Protein AF-X6D5I7-F1 (afdb_monomer_lite)

Structure (mmCIF, N/CA/C/O backbone):
data_AF-X6D5I7-F1
#
_entry.id   AF-X6D5I7-F1
#
loop_
_atom_site.group_PDB
_atom_site.id
_atom_site.type_symbol
_atom_site.label_atom_id
_atom_site.label_alt_id
_atom_site.label_comp_id
_atom_site.label_asym_id
_atom_site.label_entity_id
_atom_site.label_seq_id
_atom_site.pdbx_PDB_ins_code
_atom_site.Cartn_x
_atom_site.Cartn_y
_atom_site.Cartn_z
_atom_site.occupancy
_atom_site.B_iso_or_equiv
_atom_site.auth_seq_id
_atom_site.auth_comp_id
_atom_site.auth_asym_id
_atom_site.auth_atom_id
_atom_site.pdbx_PDB_model_num
ATOM 1 N N . MET A 1 1 ? 19.860 12.246 11.371 1.00 39.16 1 MET A N 1
ATOM 2 C CA . MET A 1 1 ? 19.066 11.640 10.282 1.00 39.16 1 MET A CA 1
ATOM 3 C C . MET A 1 1 ? 20.075 10.995 9.350 1.00 39.16 1 MET A C 1
ATOM 5 O O . MET A 1 1 ? 20.905 11.720 8.823 1.00 39.16 1 MET A O 1
ATOM 9 N N . ALA A 1 2 ? 20.149 9.665 9.306 1.00 39.78 2 ALA A N 1
ATOM 10 C CA . ALA A 1 2 ? 21.166 8.971 8.515 1.00 39.78 2 ALA A CA 1
ATOM 11 C C . ALA A 1 2 ? 20.579 8.643 7.138 1.00 39.78 2 ALA A C 1
ATOM 13 O O . ALA A 1 2 ? 19.663 7.832 7.044 1.00 39.78 2 ALA A O 1
ATOM 14 N N . ASN A 1 3 ? 21.094 9.293 6.096 1.00 41.41 3 ASN A N 1
ATOM 15 C CA . ASN A 1 3 ? 20.787 8.969 4.707 1.00 41.41 3 ASN A CA 1
ATOM 16 C C . ASN A 1 3 ? 21.889 8.011 4.232 1.00 41.41 3 ASN A C 1
ATOM 18 O O . ASN A 1 3 ? 23.055 8.402 4.186 1.00 41.41 3 ASN A O 1
ATOM 22 N N . GLY A 1 4 ? 21.544 6.748 3.977 1.00 42.47 4 GLY A N 1
ATOM 23 C CA . GLY A 1 4 ? 22.486 5.728 3.504 1.00 42.47 4 GLY A CA 1
ATOM 24 C C . GLY A 1 4 ? 22.764 5.859 2.005 1.00 42.47 4 GLY A C 1
ATOM 25 O O . GLY A 1 4 ? 21.851 6.125 1.227 1.00 42.47 4 GLY A O 1
ATOM 26 N N . SER A 1 5 ? 24.028 5.697 1.614 1.00 52.31 5 SER A N 1
ATOM 27 C CA . SER A 1 5 ? 24.525 5.697 0.233 1.00 52.31 5 SER A CA 1
ATOM 28 C C . SER A 1 5 ? 24.185 4.402 -0.523 1.00 52.31 5 SER A C 1
ATOM 30 O O . SER A 1 5 ? 24.078 3.340 0.086 1.00 52.31 5 SER A O 1
ATOM 32 N N . ILE A 1 6 ? 24.075 4.474 -1.858 1.00 59.38 6 ILE A N 1
ATOM 33 C CA . ILE A 1 6 ? 23.945 3.305 -2.749 1.00 59.38 6 ILE A CA 1
ATOM 34 C C . ILE A 1 6 ? 25.159 3.244 -3.687 1.00 59.38 6 ILE A C 1
ATOM 36 O O . ILE A 1 6 ? 25.461 4.214 -4.380 1.00 59.38 6 ILE A O 1
ATOM 40 N N . ASN A 1 7 ? 25.843 2.096 -3.696 1.00 52.31 7 ASN A N 1
ATOM 41 C CA . ASN A 1 7 ? 26.914 1.758 -4.636 1.00 52.31 7 ASN A CA 1
ATOM 42 C C . ASN A 1 7 ? 26.310 1.079 -5.873 1.00 52.31 7 ASN A C 1
ATOM 44 O O . ASN A 1 7 ? 25.454 0.209 -5.729 1.00 52.31 7 ASN A O 1
ATOM 48 N N . ILE A 1 8 ? 26.757 1.467 -7.070 1.00 65.56 8 ILE A N 1
ATOM 49 C CA . ILE A 1 8 ? 26.231 0.965 -8.346 1.00 65.56 8 ILE A CA 1
ATOM 50 C C . ILE A 1 8 ? 27.263 0.020 -8.973 1.00 65.56 8 ILE A C 1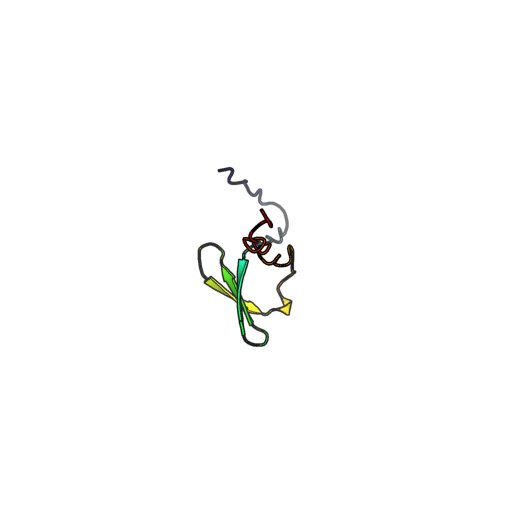
ATOM 52 O O . ILE A 1 8 ? 28.327 0.463 -9.405 1.00 65.56 8 ILE A O 1
ATOM 56 N N . GLY A 1 9 ? 26.924 -1.268 -9.016 1.00 50.69 9 GLY A N 1
ATOM 57 C CA . GLY A 1 9 ? 27.639 -2.331 -9.723 1.00 50.69 9 GLY A CA 1
ATOM 58 C C . GLY A 1 9 ? 26.760 -3.584 -9.773 1.00 50.69 9 GLY A C 1
ATOM 59 O O . GLY A 1 9 ? 26.376 -4.074 -8.719 1.00 50.69 9 GLY A O 1
ATOM 60 N N . ASP A 1 10 ? 26.440 -4.022 -10.995 1.00 59.81 10 ASP A N 1
ATOM 61 C CA . ASP A 1 10 ? 25.635 -5.188 -11.410 1.00 59.81 10 ASP A CA 1
ATOM 62 C C . ASP A 1 10 ? 24.148 -5.191 -10.988 1.00 59.81 10 ASP A C 1
ATOM 64 O O . ASP A 1 10 ? 23.827 -5.284 -9.811 1.00 59.81 10 ASP A O 1
ATOM 68 N N . GLU A 1 11 ? 23.252 -5.046 -11.985 1.00 61.22 11 GLU A N 1
ATOM 69 C CA . GLU A 1 11 ? 21.767 -5.065 -11.943 1.00 61.22 11 GLU A CA 1
ATOM 70 C C . GLU A 1 11 ? 21.147 -4.988 -10.536 1.00 61.22 11 GLU A C 1
ATOM 72 O O . GLU A 1 11 ? 20.543 -5.926 -10.017 1.00 61.22 11 GLU A O 1
ATOM 77 N N . VAL A 1 12 ? 21.328 -3.838 -9.885 1.00 53.06 12 VAL A N 1
ATOM 78 C CA . VAL A 1 12 ? 20.851 -3.638 -8.519 1.00 53.06 12 VAL A CA 1
ATOM 79 C C . VAL A 1 12 ? 19.344 -3.411 -8.570 1.00 53.06 12 VAL A C 1
ATOM 81 O O . VAL A 1 12 ? 18.881 -2.328 -8.932 1.00 53.06 12 VAL A O 1
ATOM 84 N N . ALA A 1 13 ? 18.569 -4.423 -8.184 1.00 63.25 13 ALA A N 1
ATOM 85 C CA . ALA A 1 13 ? 17.166 -4.234 -7.849 1.00 63.25 13 ALA A CA 1
ATOM 86 C C . ALA A 1 13 ? 17.086 -3.306 -6.625 1.00 63.25 13 ALA A C 1
ATOM 88 O O . ALA A 1 13 ? 17.500 -3.662 -5.522 1.00 63.25 13 ALA A O 1
ATOM 89 N N . ILE A 1 14 ? 16.607 -2.080 -6.833 1.00 70.94 14 ILE A N 1
ATOM 90 C CA . ILE A 1 14 ? 16.417 -1.109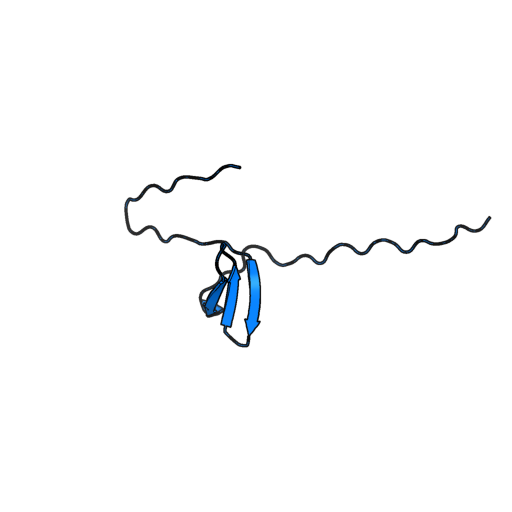 -5.754 1.00 70.94 14 ILE A CA 1
ATOM 91 C C . ILE A 1 14 ? 15.059 -1.387 -5.109 1.00 70.94 14 ILE A C 1
ATOM 93 O O . ILE A 1 14 ? 14.017 -1.174 -5.725 1.00 70.94 14 ILE A O 1
ATOM 97 N N . GLU A 1 15 ? 15.067 -1.836 -3.855 1.00 76.69 15 GLU A N 1
ATOM 98 C CA . GLU A 1 15 ? 13.845 -1.983 -3.063 1.00 76.69 15 GLU A CA 1
ATOM 99 C C . GLU A 1 15 ? 13.473 -0.651 -2.400 1.00 76.69 15 GLU A C 1
ATOM 101 O O . GLU A 1 15 ? 14.220 -0.090 -1.595 1.00 76.69 15 GLU A O 1
ATOM 106 N N . LEU A 1 16 ? 12.288 -0.140 -2.732 1.00 85.38 16 LEU A N 1
ATOM 107 C CA . LEU A 1 16 ? 11.731 1.081 -2.157 1.00 85.38 16 LEU A CA 1
ATOM 108 C C . LEU A 1 16 ? 10.733 0.713 -1.049 1.00 85.38 16 LEU A C 1
ATOM 110 O O . LEU A 1 16 ? 9.733 0.046 -1.308 1.00 85.38 16 LEU A O 1
ATOM 114 N N . ILE A 1 17 ? 10.967 1.185 0.181 1.00 89.31 17 ILE A N 1
ATOM 115 C CA . ILE A 1 17 ? 10.058 0.974 1.324 1.00 89.31 17 ILE A CA 1
ATOM 116 C C . ILE A 1 17 ? 9.288 2.264 1.614 1.00 89.31 17 ILE A C 1
ATOM 118 O O . ILE A 1 17 ? 9.884 3.309 1.870 1.00 89.31 17 ILE A O 1
ATOM 122 N N . GLY A 1 18 ? 7.959 2.184 1.584 1.00 90.19 18 GLY A N 1
ATOM 123 C CA . GLY A 1 18 ? 7.068 3.323 1.783 1.00 90.19 18 GLY A CA 1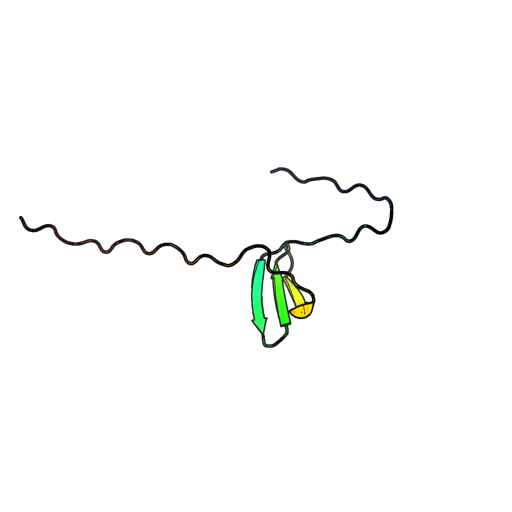
ATOM 124 C C . GLY A 1 18 ? 5.767 2.913 2.459 1.00 90.19 18 GLY A C 1
ATOM 125 O O . GLY A 1 18 ? 5.420 1.733 2.528 1.00 90.19 18 GLY A O 1
ATOM 126 N N . ASN A 1 19 ? 5.044 3.901 2.981 1.00 92.25 19 ASN A N 1
ATOM 127 C CA . ASN A 1 19 ? 3.762 3.652 3.632 1.00 92.25 19 ASN A CA 1
ATOM 128 C C . ASN A 1 19 ? 2.653 3.610 2.585 1.00 92.25 19 ASN A C 1
ATOM 130 O O . ASN A 1 19 ? 2.497 4.559 1.816 1.00 92.25 19 ASN A O 1
ATOM 134 N N . VAL A 1 20 ? 1.854 2.546 2.599 1.00 91.94 20 VAL A N 1
ATOM 135 C CA . VAL A 1 20 ? 0.603 2.502 1.840 1.00 91.94 20 VAL A CA 1
ATOM 136 C C . VAL A 1 20 ? -0.389 3.457 2.504 1.00 91.94 20 VAL A C 1
ATOM 138 O O . VAL A 1 20 ? -0.679 3.322 3.693 1.00 91.94 20 VAL A O 1
ATOM 141 N N . THR A 1 21 ? -0.884 4.438 1.754 1.00 93.88 21 THR A N 1
ATOM 142 C CA . THR A 1 21 ? -1.834 5.449 2.245 1.00 93.88 21 THR A CA 1
ATOM 143 C C . THR A 1 21 ? -3.254 5.224 1.740 1.00 93.88 21 THR A C 1
ATOM 145 O O . THR A 1 21 ? -4.195 5.708 2.365 1.00 93.88 21 THR A O 1
ATOM 148 N N . HIS A 1 22 ? -3.421 4.499 0.632 1.00 94.50 22 HIS A N 1
ATOM 149 C CA . HIS A 1 22 ? -4.722 4.159 0.060 1.00 94.50 22 HIS A CA 1
ATOM 150 C C . HIS A 1 22 ? -4.641 2.843 -0.717 1.00 94.50 22 HIS A C 1
ATOM 152 O O . HIS A 1 22 ? -3.608 2.555 -1.320 1.00 94.50 22 HIS A O 1
ATOM 158 N N . ILE A 1 23 ? -5.723 2.067 -0.713 1.00 94.88 23 ILE A N 1
ATOM 159 C CA . ILE A 1 23 ? -5.889 0.865 -1.536 1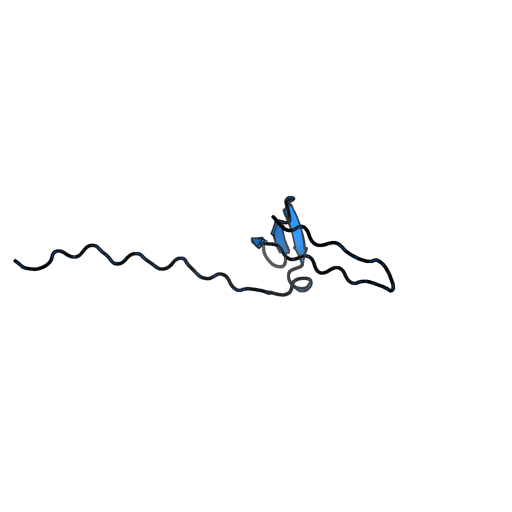.00 94.88 23 ILE A CA 1
ATOM 160 C C . ILE A 1 23 ? -7.233 0.990 -2.253 1.00 94.88 23 ILE A C 1
ATOM 162 O O . ILE A 1 23 ? -8.240 1.267 -1.601 1.00 94.88 23 ILE A O 1
ATOM 166 N N . ASP A 1 24 ? -7.231 0.791 -3.568 1.00 95.75 24 ASP A N 1
ATOM 167 C CA . ASP A 1 24 ? -8.413 0.804 -4.430 1.00 95.75 24 ASP A CA 1
ATOM 168 C C . ASP A 1 24 ? -8.367 -0.389 -5.389 1.00 95.75 24 ASP A C 1
ATOM 170 O O . ASP A 1 24 ? -7.560 -0.420 -6.320 1.00 95.75 24 ASP A O 1
ATOM 174 N N . GLY A 1 25 ? -9.194 -1.403 -5.129 1.00 95.56 25 GLY A N 1
ATOM 175 C CA . GLY A 1 25 ? -9.121 -2.681 -5.838 1.00 95.56 25 GLY A CA 1
ATOM 176 C C . GLY A 1 25 ? -7.708 -3.267 -5.787 1.00 95.56 25 GLY A C 1
ATOM 177 O O . GLY A 1 25 ? -7.155 -3.458 -4.705 1.00 95.56 25 GLY A O 1
ATOM 178 N N . ASP A 1 26 ? -7.122 -3.488 -6.965 1.00 96.75 26 ASP A N 1
ATOM 179 C CA . ASP A 1 26 ? -5.779 -4.057 -7.140 1.00 96.75 26 ASP A CA 1
ATOM 180 C C . ASP A 1 26 ? -4.670 -2.989 -7.184 1.00 96.75 26 ASP A C 1
ATOM 182 O O . ASP A 1 26 ? -3.518 -3.284 -7.511 1.00 96.75 26 ASP A O 1
ATOM 186 N N . LEU A 1 27 ? -4.997 -1.732 -6.872 1.00 96.94 27 LEU A N 1
ATOM 187 C CA . LEU A 1 27 ? -4.054 -0.621 -6.838 1.00 96.94 27 LEU A CA 1
ATOM 188 C C . LEU A 1 27 ? -3.785 -0.163 -5.406 1.00 96.94 27 LEU A C 1
ATOM 190 O O . LEU A 1 27 ? -4.687 -0.030 -4.580 1.00 96.94 27 LEU A O 1
ATOM 194 N N . ALA A 1 28 ? -2.525 0.150 -5.131 1.00 95.19 28 ALA A N 1
ATOM 195 C CA . ALA A 1 28 ? -2.081 0.738 -3.880 1.00 95.19 28 ALA A CA 1
ATOM 196 C C . ALA A 1 28 ? -1.365 2.065 -4.136 1.00 95.19 28 ALA A C 1
ATOM 198 O O . ALA A 1 28 ? -0.475 2.160 -4.983 1.00 95.19 28 ALA A O 1
ATOM 199 N N . THR A 1 29 ? -1.713 3.081 -3.351 1.00 96.12 29 THR A N 1
ATOM 200 C CA . THR A 1 29 ? -0.988 4.350 -3.298 1.00 96.12 29 THR A CA 1
ATOM 201 C C . THR A 1 29 ? 0.047 4.283 -2.188 1.00 96.12 29 THR A C 1
ATOM 203 O O . THR A 1 29 ? -0.303 4.128 -1.015 1.00 96.12 29 THR A O 1
ATOM 206 N N . VAL A 1 30 ? 1.319 4.431 -2.548 1.00 94.50 30 VAL A N 1
ATOM 207 C CA . VAL A 1 30 ? 2.457 4.409 -1.626 1.00 94.50 30 VAL A CA 1
ATOM 208 C C . VAL A 1 30 ? 3.093 5.793 -1.561 1.00 94.50 30 VAL A C 1
ATOM 210 O O . VAL A 1 30 ? 3.286 6.460 -2.581 1.00 94.50 30 VAL A O 1
ATOM 213 N N . ASN A 1 31 ? 3.409 6.241 -0.349 1.00 92.88 31 ASN A N 1
ATOM 214 C CA . ASN A 1 31 ? 4.095 7.502 -0.109 1.00 92.88 31 ASN A CA 1
ATOM 215 C C . ASN A 1 31 ? 5.606 7.276 0.059 1.00 92.88 31 ASN A C 1
ATOM 217 O O . ASN A 1 31 ? 6.035 6.611 1.006 1.00 92.88 31 ASN A O 1
ATOM 221 N N . PHE A 1 32 ? 6.387 7.896 -0.829 1.00 89.44 32 PHE A N 1
ATOM 222 C CA . PHE A 1 32 ? 7.854 7.968 -0.781 1.00 89.44 32 PHE A CA 1
ATOM 223 C C . PHE A 1 32 ? 8.363 9.425 -0.688 1.00 89.44 32 PHE A C 1
ATOM 225 O O . PHE A 1 32 ? 9.456 9.744 -1.146 1.00 89.44 32 PHE A O 1
ATOM 232 N N . GLY A 1 33 ? 7.541 10.345 -0.172 1.00 87.81 33 GLY A N 1
ATOM 233 C CA . GLY A 1 33 ? 7.698 11.804 -0.299 1.00 87.81 33 GLY A CA 1
ATOM 234 C C . GLY A 1 33 ? 6.886 12.390 -1.460 1.00 87.81 33 GLY A C 1
ATOM 235 O O . GLY A 1 33 ? 6.428 13.527 -1.391 1.00 87.81 33 GLY A O 1
ATOM 236 N N . VAL A 1 34 ? 6.614 11.566 -2.471 1.00 89.25 34 VAL A N 1
ATOM 237 C CA . VAL A 1 34 ? 5.588 11.763 -3.501 1.00 89.25 34 VAL A CA 1
ATOM 238 C C . VAL A 1 34 ? 4.647 10.558 -3.488 1.00 89.25 34 VAL A C 1
ATOM 240 O O . VAL A 1 34 ? 5.038 9.465 -3.069 1.00 89.25 34 VAL A O 1
ATOM 243 N N . THR A 1 35 ? 3.396 10.747 -3.901 1.00 92.75 35 THR A N 1
ATOM 244 C CA . THR A 1 35 ? 2.410 9.661 -3.975 1.00 92.75 35 THR A CA 1
ATOM 245 C C . THR A 1 35 ? 2.497 8.957 -5.315 1.00 92.75 35 THR A C 1
ATOM 247 O O . THR A 1 35 ? 2.322 9.590 -6.357 1.00 92.75 35 THR A O 1
ATOM 250 N N . ILE A 1 36 ? 2.722 7.649 -5.278 1.00 93.44 36 ILE A N 1
ATOM 251 C CA . ILE A 1 36 ? 2.810 6.795 -6.462 1.00 93.44 36 ILE A CA 1
ATOM 252 C C . ILE A 1 36 ? 1.740 5.715 -6.342 1.00 93.44 36 ILE A C 1
ATOM 254 O O . ILE A 1 36 ? 1.587 5.126 -5.275 1.00 93.44 36 ILE A O 1
ATOM 258 N N . THR A 1 37 ? 0.999 5.467 -7.420 1.00 96.00 37 THR A N 1
ATOM 259 C CA . THR A 1 37 ? 0.033 4.361 -7.493 1.00 96.00 37 THR A CA 1
ATOM 260 C C . THR A 1 37 ? 0.666 3.197 -8.238 1.00 96.00 37 THR A C 1
ATOM 262 O O . THR A 1 37 ? 1.200 3.387 -9.330 1.00 96.00 37 THR A O 1
ATOM 265 N N . VAL A 1 38 ? 0.618 2.008 -7.652 1.00 93.50 38 VAL A N 1
ATOM 266 C CA . VAL A 1 38 ? 1.192 0.778 -8.209 1.00 93.50 38 VAL A CA 1
ATOM 267 C C . VAL A 1 38 ? 0.216 -0.381 -8.046 1.00 93.50 38 VAL A C 1
ATOM 269 O O . VAL A 1 38 ? -0.723 -0.297 -7.258 1.00 93.50 38 VAL A O 1
ATOM 272 N N . ASN A 1 39 ? 0.434 -1.469 -8.780 1.00 96.00 39 ASN A N 1
ATOM 273 C CA . ASN A 1 39 ? -0.344 -2.691 -8.607 1.00 96.00 39 ASN A CA 1
ATOM 274 C C . ASN A 1 39 ? 0.048 -3.407 -7.298 1.00 96.00 39 ASN A C 1
ATOM 276 O O . ASN A 1 39 ? 1.230 -3.468 -6.951 1.00 96.00 39 ASN A O 1
ATOM 280 N N . LEU A 1 40 ? -0.929 -3.957 -6.581 1.00 93.62 40 LEU A N 1
ATOM 281 C CA . LEU A 1 40 ? -0.738 -4.678 -5.321 1.00 93.62 40 LEU A CA 1
ATOM 282 C C . LEU A 1 40 ? 0.211 -5.880 -5.436 1.00 93.62 40 LEU A C 1
ATOM 284 O O . LEU A 1 40 ? 1.017 -6.086 -4.531 1.00 93.62 40 LEU A O 1
ATOM 288 N N . ASP A 1 41 ? 0.191 -6.605 -6.554 1.00 93.56 41 ASP A N 1
ATOM 289 C CA . ASP A 1 41 ? 1.051 -7.772 -6.800 1.00 93.56 41 ASP A CA 1
ATOM 290 C C . ASP A 1 41 ? 2.533 -7.396 -6.957 1.00 93.56 41 ASP A C 1
ATOM 292 O O . ASP A 1 41 ? 3.417 -8.241 -6.819 1.00 93.56 41 ASP A O 1
ATOM 296 N N . SER A 1 42 ? 2.823 -6.116 -7.219 1.00 89.75 42 SER A N 1
ATOM 297 C CA . SER A 1 42 ? 4.194 -5.591 -7.265 1.00 89.75 42 SER A CA 1
ATOM 298 C C . SER A 1 42 ? 4.755 -5.234 -5.885 1.00 89.75 42 SER A C 1
ATOM 300 O O . SER A 1 42 ? 5.930 -4.885 -5.765 1.00 89.75 42 SER A O 1
ATOM 302 N N . LEU A 1 43 ? 3.929 -5.306 -4.835 1.00 89.06 43 LEU A N 1
ATOM 303 C CA . LEU A 1 43 ? 4.302 -4.933 -3.480 1.00 89.06 43 LEU A CA 1
ATOM 304 C C . LEU A 1 43 ? 4.505 -6.155 -2.591 1.00 89.06 43 LEU A C 1
ATOM 306 O O . LEU A 1 43 ? 3.771 -7.139 -2.630 1.00 89.06 43 LEU A O 1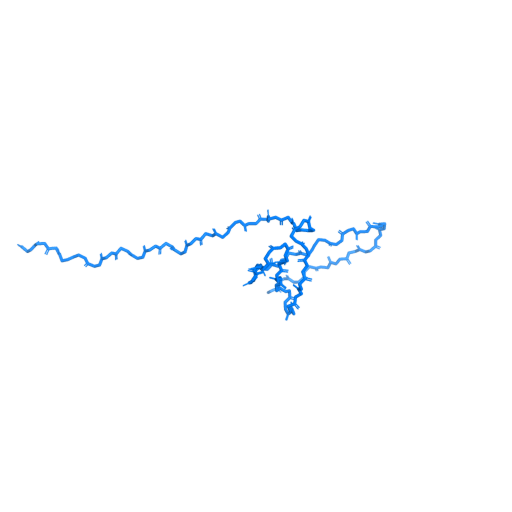
ATOM 310 N N . ARG A 1 44 ? 5.465 -6.032 -1.678 1.00 90.56 44 ARG A N 1
ATOM 311 C CA . ARG A 1 44 ? 5.642 -6.962 -0.566 1.00 90.56 44 ARG A CA 1
ATOM 312 C C . ARG A 1 44 ? 5.364 -6.240 0.743 1.00 90.56 44 ARG A C 1
ATOM 314 O O . ARG A 1 44 ? 5.992 -5.228 1.047 1.00 90.56 44 ARG A O 1
ATOM 321 N N . LEU A 1 45 ? 4.455 -6.779 1.554 1.00 88.25 45 LEU A N 1
ATOM 322 C CA . LEU A 1 45 ? 4.200 -6.240 2.887 1.00 88.25 45 LEU A CA 1
ATOM 323 C C . LEU A 1 45 ? 5.406 -6.506 3.798 1.00 88.25 45 LEU A C 1
ATOM 325 O O . LEU A 1 45 ? 5.676 -7.647 4.168 1.00 88.25 45 LEU A O 1
ATOM 329 N N . VAL A 1 46 ? 6.122 -5.443 4.167 1.00 85.88 46 VAL A N 1
ATOM 330 C CA . VAL A 1 46 ? 7.305 -5.530 5.043 1.00 85.88 46 VAL A CA 1
ATOM 331 C C . VAL A 1 46 ? 6.924 -5.419 6.521 1.00 85.88 46 VAL A C 1
ATOM 333 O O . VAL A 1 46 ? 7.499 -6.100 7.366 1.00 85.88 46 VAL A O 1
ATOM 336 N N . ASN A 1 47 ? 5.936 -4.582 6.849 1.00 83.19 47 ASN A N 1
ATOM 337 C CA . ASN A 1 47 ? 5.434 -4.428 8.211 1.00 83.19 47 ASN A CA 1
ATOM 338 C C . ASN A 1 47 ? 3.922 -4.203 8.192 1.00 83.19 47 ASN A C 1
ATOM 340 O O . ASN A 1 47 ? 3.433 -3.270 7.558 1.00 83.19 47 ASN A O 1
ATOM 344 N N . ALA A 1 48 ? 3.184 -5.055 8.899 1.00 84.31 48 ALA A N 1
ATOM 345 C CA . ALA A 1 48 ? 1.743 -4.907 9.027 1.00 84.31 48 ALA A CA 1
ATOM 346 C C . ALA A 1 48 ? 1.401 -3.739 9.962 1.00 84.31 48 ALA A C 1
ATOM 348 O O . ALA A 1 48 ? 2.053 -3.526 10.990 1.00 84.31 48 ALA A O 1
ATOM 349 N N . TYR A 1 49 ? 0.340 -3.004 9.631 1.00 82.44 49 TYR A N 1
ATOM 350 C CA . TYR A 1 49 ? -0.177 -1.954 10.500 1.00 82.44 49 TYR A CA 1
ATOM 351 C C . TYR A 1 49 ? -0.551 -2.520 11.878 1.00 82.44 49 TYR A C 1
ATOM 353 O O . TYR A 1 49 ? -1.290 -3.500 11.985 1.00 82.44 49 TYR A O 1
ATOM 361 N N . LYS A 1 50 ? -0.070 -1.867 12.941 1.00 84.56 50 LYS A N 1
ATOM 362 C CA . LYS A 1 50 ? -0.486 -2.134 14.320 1.00 84.56 50 LYS A CA 1
ATOM 363 C C . LYS A 1 50 ? -1.408 -1.005 14.779 1.00 84.56 50 LYS A C 1
ATOM 365 O O . LYS A 1 50 ? -0.931 0.124 14.912 1.00 84.56 50 LYS A O 1
ATOM 370 N N . PRO A 1 51 ? -2.698 -1.284 15.039 1.00 84.50 51 PRO A N 1
ATOM 371 C CA . PRO A 1 51 ? -3.607 -0.286 15.580 1.00 84.50 51 PRO A CA 1
ATOM 372 C C . PRO A 1 51 ? -3.051 0.325 16.875 1.00 84.50 51 PRO A C 1
ATOM 374 O O . PRO A 1 51 ? -2.485 -0.409 17.693 1.00 84.50 51 PRO A O 1
ATOM 377 N N . PRO A 1 52 ? -3.220 1.640 17.098 1.00 85.56 52 PRO A N 1
ATOM 378 C CA . PRO A 1 52 ? -2.823 2.279 18.338 1.00 85.56 52 PRO A CA 1
ATOM 379 C C . PRO A 1 52 ? -3.456 1.562 19.536 1.00 85.56 52 PRO A C 1
ATOM 381 O O . PRO A 1 52 ? -4.662 1.282 19.515 1.00 85.56 52 PRO A O 1
ATOM 384 N N . PRO A 1 53 ? -2.686 1.269 20.595 1.00 85.75 53 PRO A N 1
ATOM 385 C CA . PRO A 1 53 ? -3.247 0.676 21.796 1.00 85.75 53 PRO A CA 1
ATOM 386 C C . PRO A 1 53 ? -4.301 1.621 22.382 1.00 85.75 53 PRO A C 1
ATOM 388 O O . PRO A 1 53 ? -4.055 2.815 22.574 1.00 85.75 53 PRO A O 1
ATOM 391 N N . ARG A 1 54 ? -5.497 1.090 22.659 1.00 86.81 54 ARG A N 1
ATOM 392 C CA . ARG A 1 54 ? -6.566 1.873 23.288 1.00 86.81 54 ARG A CA 1
ATOM 393 C C . ARG A 1 54 ? -6.106 2.329 24.670 1.00 86.81 54 ARG A C 1
ATOM 395 O O . ARG A 1 54 ? -5.588 1.533 25.454 1.00 86.81 54 ARG A O 1
ATOM 402 N N . LYS A 1 55 ? -6.347 3.601 24.995 1.00 85.38 55 LYS A N 1
ATOM 403 C CA . LYS A 1 55 ? -6.232 4.074 26.378 1.00 85.38 55 LYS A CA 1
ATOM 404 C C . LYS A 1 55 ? -7.244 3.311 27.236 1.00 85.38 55 LYS A C 1
ATOM 406 O O . LYS A 1 55 ? -8.377 3.097 26.803 1.00 85.38 55 LYS A O 1
ATOM 411 N N . LYS A 1 56 ? -6.837 2.895 28.439 1.00 83.44 56 LYS A N 1
ATOM 412 C CA . LYS A 1 56 ? -7.776 2.329 29.414 1.00 83.44 56 LYS A CA 1
ATOM 413 C C . LYS A 1 56 ? -8.816 3.404 29.766 1.00 83.44 56 LYS A C 1
ATOM 415 O O . LYS A 1 56 ? -8.415 4.556 29.945 1.00 83.44 56 LYS A O 1
ATOM 420 N N . PRO A 1 57 ? -10.112 3.061 29.853 1.00 81.44 57 PRO A N 1
ATOM 421 C CA . PRO A 1 57 ? -11.116 3.974 30.383 1.00 81.44 57 PRO A CA 1
ATOM 422 C C . PRO A 1 57 ? -10.698 4.468 31.769 1.00 81.44 57 PRO A C 1
ATOM 424 O O . PRO A 1 57 ? -10.132 3.699 32.551 1.00 81.44 57 PRO A O 1
ATOM 427 N N . LEU A 1 58 ? -10.968 5.737 32.068 1.00 81.75 58 LEU A N 1
ATOM 428 C CA . LEU A 1 58 ? -10.851 6.241 33.430 1.00 81.75 58 LEU A CA 1
ATOM 429 C C . LEU A 1 58 ? -12.032 5.659 34.217 1.00 81.75 58 LEU A C 1
ATOM 431 O O . LEU A 1 58 ? -13.181 5.943 33.893 1.00 81.75 58 LEU A O 1
ATOM 435 N N . VAL A 1 59 ? -11.744 4.774 35.167 1.00 85.25 59 VAL A N 1
ATOM 436 C CA . VAL A 1 59 ? -12.751 4.138 36.024 1.00 85.25 59 VAL A CA 1
ATOM 437 C C . VAL A 1 59 ? -12.644 4.773 37.401 1.00 85.25 59 VAL A C 1
ATOM 439 O O . VAL A 1 59 ? -11.546 4.808 37.963 1.00 85.25 59 VAL A O 1
ATOM 442 N N . ASP A 1 60 ? -13.762 5.257 37.941 1.00 83.62 60 ASP A N 1
ATOM 443 C CA . ASP A 1 60 ? -13.809 5.724 39.325 1.00 83.62 60 ASP A CA 1
ATOM 444 C C . ASP A 1 60 ? -13.526 4.554 40.270 1.00 83.62 60 ASP A C 1
ATOM 446 O O . ASP A 1 60 ? -14.126 3.479 40.172 1.00 83.62 60 ASP A O 1
ATOM 450 N N . LYS A 1 61 ? -12.576 4.750 41.187 1.00 80.31 61 LYS A N 1
ATOM 451 C CA . LYS A 1 61 ? -12.302 3.775 42.242 1.00 80.31 61 LYS A CA 1
ATOM 452 C C . LYS A 1 61 ? -13.354 3.959 43.344 1.00 80.31 61 LYS A C 1
ATOM 454 O O . LYS A 1 61 ? -13.549 5.099 43.767 1.00 80.31 61 LYS A O 1
ATOM 459 N N . PRO A 1 62 ? -14.007 2.887 43.834 1.00 77.69 62 PRO A N 1
ATOM 460 C CA . PRO A 1 62 ? -14.892 3.007 44.988 1.00 77.69 62 PRO A CA 1
ATOM 461 C C . PRO A 1 62 ? -14.103 3.570 46.176 1.00 77.69 62 PRO A C 1
ATOM 463 O O . PRO A 1 62 ? -12.978 3.129 46.437 1.00 77.69 62 PRO A O 1
ATOM 466 N N . THR A 1 63 ? -14.681 4.589 46.815 1.00 75.94 63 THR A N 1
ATOM 467 C CA . THR A 1 63 ? -14.190 5.190 48.065 1.00 75.94 63 THR A CA 1
ATOM 468 C C . THR A 1 63 ? -14.638 4.349 49.248 1.00 75.94 63 THR A C 1
ATOM 470 O O . THR A 1 63 ? -15.787 3.856 49.198 1.00 75.94 63 THR A O 1
#

pLDDT: mean 81.03, std 16.13, range [39.16, 96.94]

Sequence (63 aa):
MANGSINIGDEVAIELIGNVTHIDGDLATVNFGVTITVNLDSLRLVNAYKPPPRKKPLVDKPT

Foldseek 3Di:
DDDDDDDDDDPDPDDDDFDFPDDDPQWTWTDPVDTDIDGVVVDDCPDDDDPDDDDDDDDDDDD

Secondary structure (DSSP, 8-state):
---------S--------EEEEEETTEEEEESSSEEEEEGGG---SS---PPPPPPP--PPP-

Radius of gyration: 19.76 Å; chains: 1; bounding box: 42×20×60 Å

=== Feature glossary ===
The features interleaved in this record are:

— What the protein is —

Sequence gives the chain of amino acids in standard one-letter code (A=alanine, C=cysteine, …, Y=tyrosine), read N→C. It is the only feature that is directly encoded by the gene; all structural features are derived from the folded form of this sequence.

Database cross-references. InterPro integrates a dozen domain/family signature databases into unified entries with residue-range hits. GO terms attach function/process/location labels with evidence codes. CATH 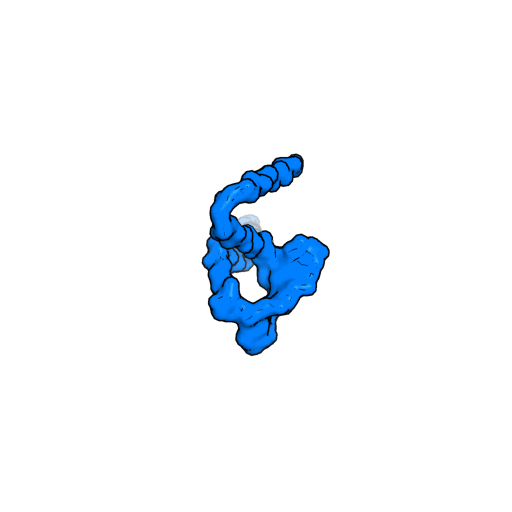codes position the fold in a four-level structural taxonomy. Organism is the NCBI-taxonomy species name.

— Where its atoms are —

Atomic coordinates in PDBx/mmCIF format — the same representation the Protein Data Bank distributes. Each line of the _atom_site loop places one backbone atom in Cartesian space (units: ångströms, origin: arbitrary).

The six renders are orthographic views along the three Cartesian axes in both directions. Representation (cartoon, sticks, or surface) and color scheme (sequence-rainbow or by-chain) vary across proteins so the training set covers all the common visualization conventions.

— Local backbone conformation —

Eight-state secondary structure (DSSP): H is the canonical α-helix, G the tighter 3₁₀-helix, I the wider π-helix; E/B are β-structure, T and S are turns and bends, and '-' is everything else. DSSP derives these from the pattern of main-chain N–H···O=C hydrogen bonds, not from the sequence.

P-SEA three-state annotation labels each residue as helix, strand, or coil based purely on the geometry of the Cα trace. It serves as a fallback when the full backbone (and thus DSSP) is unavailable.

The φ/ψ torsion pair specifies the backbone conformation at each residue. φ rotates about the N–Cα bond, ψ about the Cα–C bond. Steric clashes forbid most of the (φ, ψ) plane — the allowed regions (α-helix basin, β-sheet basin, left-handed helix) are the Ramachandran-allowed regions.

— Global shape and packing —

The geometric summary reports three shape descriptors. Rg (radius of gyration) measures how spread out the Cα atoms are about their centre of mass; compact globular proteins have small Rg, elongated or unfolded ones large. Cα contacts (<8 Å, |i−j|>4) count long-range residue pairs in spatial proximity — high for tightly packed folds, near zero for rods or random coil. The bounding-box extents give the protein's footprint along x, y, z in Å.

Solvent-accessible surface area (SASA) is the area in Å² traced out by the centre of a 1.4 Å probe sphere (a water molecule) rolled over the protein's van der Waals surface (Shrake–Rupley / Lee–Richards construction). Buried residues have near-zero SASA; fully exposed residues can exceed 200 Å². The total SASA scales roughly with the number of surface residues.

The contact map is a binary N×N matrix image: pixel (i, j) is dark where Cα_i and Cα_j are within 8 Å and |i−j|>4. Because the |i−j|>4 filter removes local helical contacts, off-diagonal stripes parallel to the main diagonal indicate parallel β-sheets; stripes perpendicular to it indicate antiparallel β-sheets. The Ramachandran plot scatters every residue's (φ, ψ) pair against the sterically allowed regions. The PAE heatmap renders the predicted-aligned-error matrix.

— Structural neighborhood —

3Di is Foldseek's structural alphabet. Each residue is assigned one of twenty discrete states based on how its Cα sits relative to its spatial (not sequential) neighbors. Aligning 3Di strings finds structural homologs roughly as well as full 3D superposition, but orders of magnitude faster.

Nearest PDB neighbors are the top structural matches found by Foldseek when searching this structure against the entire Protein Data Bank. Each hit reports a TM-score (0 to 1; >0.5 almost always implies the same fold) and an E-value. These are *structural* homologs — they may share no detectable sequence similarity.

— Confidence and disorder —

For AlphaFold models, the B-factor field carries pLDDT — the model's own estimate of local accuracy on a 0–100 scale. Regions with pLDDT<50 should be treated as essentially unmodeled; they often correspond to intrinsically disordered segments.

Crystallographic B-factors measure how much each atom's electron density is smeared out, in Å². They rise in mobile loops and surface residues and fall in the buried interior. In AlphaFold models this column is repurposed to hold pLDDT instead.

Predicted aligned error is AlphaFold's pairwise confidence. Unlike pLDDT (per-residue), PAE is per-residue-pair and captures whether two parts of the structure are correctly placed relative to each other. Units are ångströms of expected positional error.